Protein AF-A0A8C9Q6A0-F1 (afdb_monomer_lite)

Secondary structure (DSSP, 8-state):
----------------PPPPPHHHHHHHHHHHHHHHHHHT----HHHHHHHHHHHHH-----TT--GGGG--

Organism: Spermophilus dauricus (NCBI:txid99837)

Structure (mmCIF, N/CA/C/O backbone):
data_AF-A0A8C9Q6A0-F1
#
_entry.id   AF-A0A8C9Q6A0-F1
#
loop_
_atom_site.group_PDB
_atom_site.id
_atom_site.type_symbol
_atom_site.label_atom_id
_atom_site.label_alt_id
_atom_site.label_comp_id
_atom_site.label_asym_id
_atom_site.label_entity_id
_atom_site.label_seq_id
_atom_site.pdbx_PDB_ins_code
_atom_site.Cartn_x
_atom_site.Cartn_y
_atom_site.Cartn_z
_atom_site.occupancy
_atom_site.B_iso_or_equiv
_atom_site.auth_seq_id
_atom_site.auth_comp_id
_atom_site.auth_asym_id
_atom_site.auth_atom_id
_atom_site.pdbx_PDB_model_num
ATOM 1 N N . MET A 1 1 ? 27.716 -19.101 -56.306 1.00 38.84 1 MET A N 1
ATOM 2 C CA . MET A 1 1 ? 27.656 -17.970 -55.355 1.00 38.84 1 MET A CA 1
ATOM 3 C C . MET A 1 1 ? 26.516 -18.257 -54.389 1.00 38.84 1 MET A C 1
ATOM 5 O O . MET A 1 1 ? 25.367 -18.186 -54.798 1.00 38.84 1 MET A O 1
ATOM 9 N N . ALA A 1 2 ? 26.818 -18.732 -53.180 1.00 46.59 2 ALA A N 1
ATOM 10 C CA . ALA A 1 2 ? 25.794 -19.137 -52.217 1.00 46.59 2 ALA A CA 1
ATOM 11 C C . ALA A 1 2 ? 25.392 -17.930 -51.357 1.00 46.59 2 ALA A C 1
ATOM 13 O O . ALA A 1 2 ? 26.217 -17.384 -50.630 1.00 46.59 2 ALA A O 1
ATOM 14 N N . HIS A 1 3 ? 24.137 -17.497 -51.477 1.00 59.62 3 HIS A N 1
ATOM 15 C CA . HIS A 1 3 ? 23.568 -16.402 -50.697 1.00 59.62 3 HIS A CA 1
ATOM 16 C C . HIS A 1 3 ? 22.952 -16.977 -49.416 1.00 59.62 3 HIS A C 1
ATOM 18 O O . HIS A 1 3 ? 21.880 -17.579 -49.446 1.00 59.62 3 HIS A O 1
ATOM 24 N N . LEU A 1 4 ? 23.657 -16.843 -48.291 1.00 68.25 4 LEU A N 1
ATOM 25 C CA . LEU A 1 4 ? 23.154 -17.258 -46.984 1.00 68.25 4 LEU A CA 1
ATOM 26 C C . LEU A 1 4 ? 22.285 -16.135 -46.410 1.00 68.25 4 LEU A C 1
ATOM 28 O O . LEU A 1 4 ? 22.792 -15.151 -45.875 1.00 68.25 4 LEU A O 1
ATOM 32 N N . HIS A 1 5 ? 20.965 -16.290 -46.518 1.00 62.06 5 HIS A N 1
ATOM 33 C CA . HIS A 1 5 ? 20.002 -15.465 -45.791 1.00 62.06 5 HIS A CA 1
ATOM 34 C C . HIS A 1 5 ? 20.094 -15.800 -44.298 1.00 62.06 5 HIS A C 1
ATOM 36 O O . HIS A 1 5 ? 19.432 -16.708 -43.794 1.00 62.06 5 HIS A O 1
ATOM 42 N N . LEU A 1 6 ? 20.937 -15.067 -43.574 1.00 64.38 6 LEU A N 1
ATOM 43 C CA . LEU A 1 6 ? 20.901 -15.040 -42.117 1.00 64.38 6 LEU A CA 1
ATOM 44 C C . LEU A 1 6 ? 19.635 -14.285 -41.706 1.00 64.38 6 LEU A C 1
ATOM 46 O O . LEU A 1 6 ? 19.632 -13.064 -41.565 1.00 64.38 6 LEU A O 1
ATOM 50 N N . GLY A 1 7 ? 18.535 -15.025 -41.558 1.00 60.09 7 GLY A N 1
ATOM 51 C CA . GLY A 1 7 ? 17.318 -14.521 -40.939 1.00 60.09 7 GLY A CA 1
ATOM 52 C C . GLY A 1 7 ? 17.673 -13.917 -39.585 1.00 60.09 7 GLY A C 1
ATOM 53 O O . GLY A 1 7 ? 18.183 -14.611 -38.702 1.00 60.09 7 GLY A O 1
ATOM 54 N N . ALA A 1 8 ? 17.453 -12.610 -39.445 1.00 63.62 8 ALA A N 1
ATOM 55 C CA . ALA A 1 8 ? 17.685 -11.892 -38.207 1.00 63.62 8 ALA A CA 1
ATOM 56 C C . ALA A 1 8 ? 16.853 -12.555 -37.105 1.00 63.62 8 ALA A C 1
ATOM 58 O O . ALA A 1 8 ? 15.631 -12.403 -37.051 1.00 63.62 8 ALA A O 1
ATOM 59 N N . ARG A 1 9 ? 17.518 -13.320 -36.231 1.00 61.88 9 ARG A N 1
ATOM 60 C CA . ARG A 1 9 ? 16.917 -13.815 -34.997 1.00 61.88 9 ARG A CA 1
ATOM 61 C C . ARG A 1 9 ? 16.505 -12.588 -34.200 1.00 61.88 9 ARG A C 1
ATOM 63 O O . ARG A 1 9 ? 17.346 -11.947 -33.572 1.00 61.88 9 ARG A O 1
ATOM 70 N N . ARG A 1 10 ? 15.215 -12.243 -34.255 1.00 60.25 10 ARG A N 1
ATOM 71 C CA . ARG A 1 10 ? 14.602 -11.327 -33.299 1.00 60.25 10 ARG A CA 1
ATOM 72 C C . ARG A 1 10 ? 14.822 -11.960 -31.935 1.00 60.25 10 ARG A C 1
ATOM 74 O O . ARG A 1 10 ? 14.124 -12.895 -31.561 1.00 60.25 10 ARG A O 1
ATOM 81 N N . HIS A 1 11 ? 15.839 -11.484 -31.227 1.00 59.84 11 HIS A N 1
ATOM 82 C CA . HIS A 1 11 ? 15.911 -11.652 -29.790 1.00 59.84 11 HIS A CA 1
ATOM 83 C C . HIS A 1 11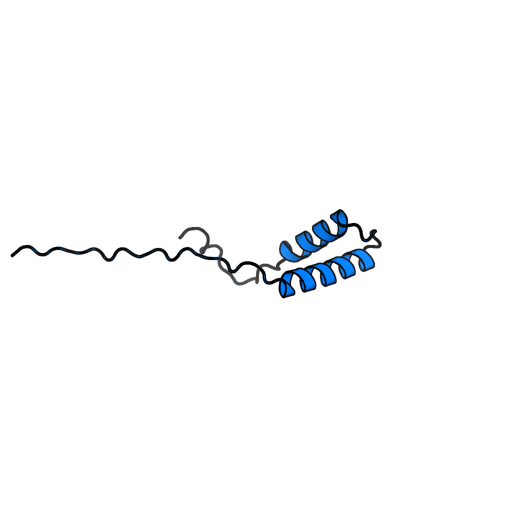 ? 14.626 -11.028 -29.251 1.00 59.84 11 HIS A C 1
ATOM 85 O O . HIS A 1 11 ? 14.510 -9.803 -29.185 1.00 59.84 11 HIS A O 1
ATOM 91 N N . GLN A 1 12 ? 13.634 -11.863 -28.937 1.00 62.84 12 GLN A N 1
ATOM 92 C CA . GLN A 1 12 ? 12.575 -11.477 -28.023 1.00 62.84 12 GLN A CA 1
ATOM 93 C C . GLN A 1 12 ? 13.294 -11.040 -26.752 1.00 62.84 12 GLN A C 1
ATOM 95 O O . GLN A 1 12 ? 13.842 -11.861 -26.017 1.00 62.84 12 GLN A O 1
ATOM 100 N N . ARG A 1 13 ? 13.383 -9.723 -26.543 1.00 62.62 13 ARG A N 1
ATOM 101 C CA . ARG A 1 13 ? 13.760 -9.195 -25.239 1.00 62.62 13 ARG A CA 1
ATOM 102 C C . ARG A 1 13 ? 12.735 -9.769 -24.267 1.00 62.62 13 ARG A C 1
ATOM 104 O O . ARG A 1 13 ? 11.542 -9.593 -24.523 1.00 62.62 13 ARG A O 1
ATOM 111 N N . PRO A 1 14 ? 13.162 -10.464 -23.201 1.00 63.06 14 PRO A N 1
ATOM 112 C CA . PRO A 1 14 ? 12.233 -10.873 -22.171 1.00 63.06 14 PRO A CA 1
ATOM 113 C C . PRO A 1 14 ? 11.517 -9.609 -21.716 1.00 63.06 14 PRO A C 1
ATOM 115 O O . PRO A 1 14 ? 12.162 -8.602 -21.406 1.00 63.06 14 PRO A O 1
ATOM 118 N N . ASN A 1 15 ? 10.192 -9.643 -21.771 1.00 60.06 15 ASN A N 1
ATOM 119 C CA . ASN A 1 15 ? 9.356 -8.554 -21.313 1.00 60.06 15 ASN A CA 1
ATOM 120 C C . ASN A 1 15 ? 9.463 -8.551 -19.781 1.00 60.06 15 ASN A C 1
ATOM 122 O O . ASN A 1 15 ? 8.635 -9.128 -19.083 1.00 60.06 15 ASN A O 1
ATOM 126 N N . PHE A 1 16 ? 10.561 -8.010 -19.250 1.00 62.47 16 PHE A N 1
ATOM 127 C CA . PHE A 1 16 ? 10.734 -7.818 -17.821 1.00 62.47 16 PHE A CA 1
ATOM 128 C C . PHE A 1 16 ? 9.765 -6.715 -17.423 1.00 62.47 16 PHE A C 1
ATOM 130 O O . PHE A 1 16 ? 10.093 -5.531 -17.498 1.00 62.47 16 PHE A O 1
ATOM 137 N N . SER A 1 17 ? 8.552 -7.101 -17.026 1.00 67.12 17 SER A N 1
ATOM 138 C CA . SER A 1 17 ? 7.709 -6.208 -16.246 1.00 67.12 17 SER A CA 1
ATOM 139 C C . SER A 1 17 ? 8.551 -5.781 -15.042 1.00 67.12 17 SER A C 1
ATOM 141 O O . SER A 1 17 ? 8.995 -6.659 -14.292 1.00 67.12 17 SER A O 1
ATOM 143 N N . PRO A 1 18 ? 8.854 -4.484 -14.883 1.00 78.88 18 PRO A N 1
ATOM 144 C CA . PRO A 1 18 ? 9.712 -4.043 -13.802 1.00 78.88 18 PRO A CA 1
ATOM 145 C C . PRO A 1 18 ? 9.087 -4.490 -12.483 1.00 78.88 18 PRO A C 1
AT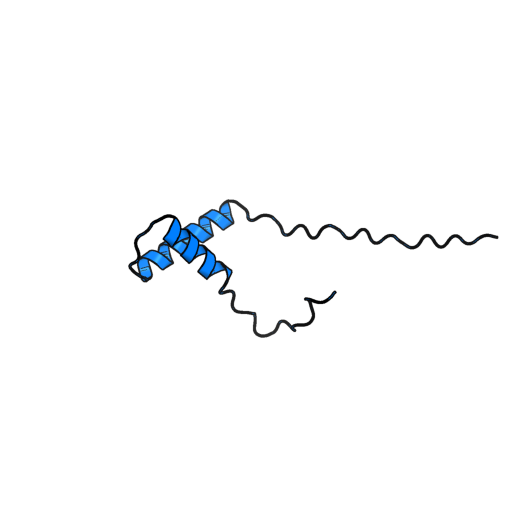OM 147 O O . PRO A 1 18 ? 7.898 -4.265 -12.245 1.00 78.88 18 PRO A O 1
ATOM 150 N N . LEU A 1 19 ? 9.883 -5.163 -11.648 1.00 84.31 19 LEU A N 1
ATOM 151 C CA . LEU A 1 19 ? 9.447 -5.528 -10.307 1.00 84.31 19 LEU A CA 1
ATOM 152 C C . LEU A 1 19 ? 9.005 -4.253 -9.578 1.00 84.31 19 LEU A C 1
ATOM 154 O O . LEU A 1 19 ? 9.666 -3.214 -9.714 1.00 84.31 19 LEU A O 1
ATOM 158 N N . PRO A 1 20 ? 7.904 -4.302 -8.811 1.00 86.50 20 PRO A N 1
ATOM 159 C CA . PRO A 1 20 ? 7.467 -3.142 -8.063 1.00 86.50 20 PRO A CA 1
ATOM 160 C C . PRO A 1 20 ? 8.565 -2.726 -7.085 1.00 86.50 20 PRO A C 1
ATOM 162 O O . PRO A 1 20 ? 9.146 -3.538 -6.365 1.00 86.50 20 PRO A O 1
ATOM 165 N N . THR A 1 21 ? 8.846 -1.431 -7.053 1.00 92.88 21 THR A N 1
ATOM 166 C CA . THR A 1 21 ? 9.793 -0.860 -6.097 1.00 92.88 21 THR A CA 1
ATOM 167 C C . THR A 1 21 ? 9.216 -0.916 -4.684 1.00 92.88 21 THR A C 1
ATOM 169 O O . THR A 1 21 ? 8.000 -0.832 -4.481 1.00 92.88 21 THR A O 1
ATOM 172 N N . TRP A 1 22 ? 10.085 -0.957 -3.671 1.00 93.69 22 TRP A N 1
ATOM 173 C CA . TRP A 1 22 ? 9.650 -0.894 -2.272 1.00 93.69 22 TRP A CA 1
ATOM 174 C C . TRP A 1 22 ? 8.805 0.355 -1.966 1.00 93.69 22 TRP A C 1
ATOM 176 O O . TRP A 1 22 ? 7.855 0.297 -1.186 1.00 93.69 22 TRP A O 1
ATOM 186 N N . GLY A 1 23 ? 9.101 1.481 -2.627 1.00 95.81 23 GLY A N 1
ATOM 187 C CA . GLY A 1 23 ? 8.310 2.707 -2.518 1.00 95.81 23 GLY A CA 1
ATOM 188 C C . GLY A 1 23 ? 6.874 2.542 -3.026 1.00 95.81 23 GLY A C 1
ATOM 189 O O . GLY A 1 23 ? 5.941 3.011 -2.373 1.00 95.81 23 GLY A O 1
ATOM 190 N N . GLN A 1 24 ? 6.677 1.834 -4.143 1.00 91.62 24 GLN A N 1
ATOM 191 C CA . GLN A 1 24 ? 5.343 1.531 -4.676 1.00 91.62 24 GLN A CA 1
ATOM 192 C C . GLN A 1 24 ? 4.557 0.616 -3.736 1.00 91.62 24 GLN A C 1
ATOM 194 O O . GLN A 1 24 ? 3.386 0.885 -3.476 1.00 91.62 24 GLN A O 1
ATOM 199 N N . ILE A 1 25 ? 5.209 -0.404 -3.171 1.00 93.25 25 ILE A N 1
ATOM 200 C CA . ILE A 1 25 ? 4.590 -1.310 -2.192 1.00 93.25 25 ILE A CA 1
ATOM 201 C C . ILE A 1 25 ? 4.168 -0.528 -0.944 1.00 93.25 25 ILE A C 1
ATOM 203 O O . ILE A 1 25 ? 3.009 -0.590 -0.545 1.00 93.25 25 ILE A O 1
ATOM 207 N N . LYS A 1 26 ? 5.067 0.286 -0.373 1.00 94.38 26 LYS A N 1
ATOM 208 C CA . LYS A 1 26 ? 4.773 1.103 0.815 1.00 94.38 26 LYS A CA 1
ATOM 209 C C . LYS A 1 26 ? 3.620 2.080 0.571 1.00 94.38 26 LYS A C 1
ATOM 211 O O . LYS A 1 26 ? 2.749 2.225 1.427 1.00 94.38 26 LYS A O 1
ATOM 216 N N . LYS A 1 27 ? 3.594 2.733 -0.596 1.00 94.06 27 LYS A N 1
ATOM 217 C CA . LYS A 1 27 ? 2.487 3.616 -0.987 1.00 94.06 27 LYS A CA 1
ATOM 218 C C . LYS A 1 27 ? 1.169 2.844 -1.054 1.00 94.06 27 LYS A C 1
ATOM 220 O O . LYS A 1 27 ? 0.180 3.299 -0.488 1.00 94.06 27 LYS A O 1
ATOM 225 N N . LEU A 1 28 ? 1.168 1.680 -1.703 1.00 94.81 28 LEU A N 1
ATOM 226 C CA . LEU A 1 28 ? -0.014 0.831 -1.834 1.00 94.81 28 LEU A CA 1
ATOM 227 C C . LEU A 1 28 ? -0.543 0.374 -0.469 1.00 94.81 28 LEU A C 1
ATOM 229 O O . LEU A 1 28 ? -1.747 0.428 -0.239 1.00 94.81 28 LEU A O 1
ATOM 233 N N . SER A 1 29 ? 0.339 -0.001 0.460 1.00 94.12 29 SER A N 1
ATOM 234 C CA . SER A 1 29 ? -0.052 -0.334 1.834 1.00 94.12 29 SER A CA 1
ATOM 235 C C . SER A 1 29 ? -0.681 0.859 2.560 1.00 94.12 29 SER A C 1
ATOM 237 O O . SER A 1 29 ? -1.704 0.701 3.219 1.00 94.12 29 SER A O 1
ATOM 239 N N . GLY A 1 30 ? -0.129 2.066 2.402 1.00 95.69 30 GLY A N 1
ATOM 240 C CA . GLY A 1 30 ? -0.713 3.280 2.980 1.00 95.69 30 GLY A CA 1
ATOM 241 C C . GLY A 1 30 ? -2.115 3.586 2.440 1.00 95.69 30 GLY A C 1
ATOM 242 O O . GLY A 1 30 ? -3.016 3.925 3.206 1.00 95.69 30 GLY A O 1
ATOM 243 N N . GLU A 1 31 ? -2.332 3.419 1.134 1.00 94.94 31 GLU A N 1
ATOM 244 C CA . GLU A 1 31 ? -3.664 3.560 0.531 1.00 94.94 31 GLU A CA 1
ATOM 245 C C . GLU A 1 31 ? -4.623 2.451 0.990 1.00 94.94 31 GLU A C 1
ATOM 247 O O . GLU A 1 31 ? -5.768 2.736 1.344 1.00 94.94 31 GLU A O 1
ATOM 252 N N . GLY A 1 32 ? -4.155 1.203 1.081 1.00 94.44 32 GLY A N 1
ATOM 253 C CA . GLY A 1 32 ? -4.937 0.085 1.614 1.00 94.44 32 GLY A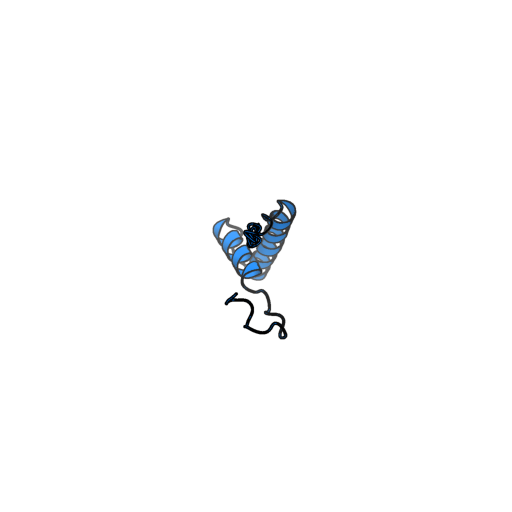 CA 1
ATOM 254 C C . GLY A 1 32 ? -5.404 0.340 3.049 1.00 94.44 32 GLY A C 1
ATOM 255 O O . GLY A 1 32 ? -6.567 0.115 3.377 1.00 94.44 32 GLY A O 1
ATOM 256 N N . GLN A 1 33 ? -4.545 0.914 3.892 1.00 94.69 33 GLN A N 1
ATOM 257 C CA . GLN A 1 33 ? -4.909 1.280 5.260 1.00 94.69 33 GLN A CA 1
ATOM 258 C C . GLN A 1 33 ? -5.996 2.364 5.303 1.00 94.69 33 GLN A C 1
ATOM 260 O O . GLN A 1 33 ? -6.932 2.260 6.097 1.00 94.69 33 GLN A O 1
ATOM 265 N N . LYS A 1 34 ? -5.936 3.373 4.421 1.00 95.19 34 LYS A N 1
ATOM 266 C CA . LYS A 1 34 ? -7.009 4.378 4.292 1.00 95.19 34 LYS A CA 1
ATOM 267 C C . LYS A 1 34 ? -8.336 3.738 3.880 1.00 95.19 34 LYS A C 1
ATOM 269 O O . LYS A 1 34 ? -9.385 4.139 4.380 1.00 95.19 34 LYS A O 1
ATOM 274 N N . VAL A 1 35 ? -8.308 2.739 2.995 1.00 93.81 35 VAL A N 1
ATOM 275 C CA . VAL A 1 35 ? -9.510 1.980 2.605 1.00 93.81 35 VAL A CA 1
ATOM 276 C C . VAL A 1 35 ? -10.103 1.244 3.808 1.00 93.81 35 VAL A C 1
ATOM 278 O O . VAL A 1 35 ? -11.318 1.295 4.010 1.00 93.81 35 VAL A O 1
ATOM 281 N N . LEU A 1 36 ? -9.273 0.622 4.649 1.00 94.75 36 LEU A N 1
ATOM 282 C CA . LEU A 1 36 ? -9.740 -0.050 5.868 1.00 94.75 36 LEU A CA 1
ATOM 283 C C . LEU A 1 36 ? -10.358 0.922 6.873 1.00 94.75 36 LEU A C 1
ATOM 285 O O . LEU A 1 36 ? -11.443 0.654 7.383 1.00 94.75 36 LEU A O 1
ATOM 289 N N . GLN A 1 37 ? -9.731 2.083 7.083 1.00 94.00 37 GLN A N 1
ATOM 290 C CA . GLN A 1 37 ? -10.283 3.138 7.941 1.00 94.00 37 GLN A CA 1
ATOM 291 C C . GLN A 1 37 ? -11.658 3.608 7.451 1.00 94.00 37 GLN A C 1
ATOM 293 O O . GLN A 1 37 ? -12.584 3.729 8.246 1.00 94.00 37 GLN A O 1
ATOM 29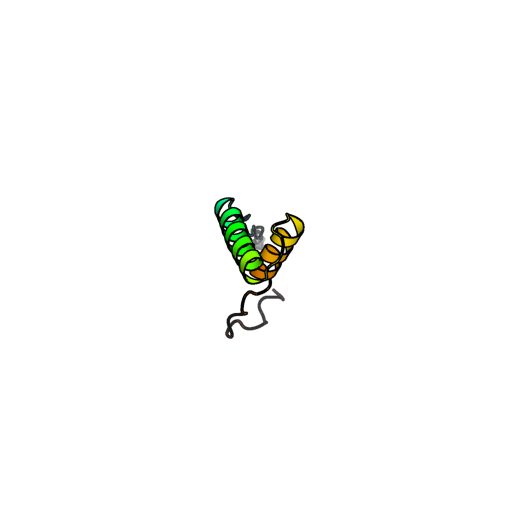8 N N . ARG A 1 38 ? -11.819 3.818 6.138 1.00 93.56 38 ARG A N 1
ATOM 299 C CA . ARG A 1 38 ? -13.099 4.237 5.537 1.00 93.56 38 ARG A CA 1
ATOM 300 C C . ARG A 1 38 ? -14.181 3.163 5.602 1.00 93.56 38 ARG A C 1
ATOM 302 O O . ARG A 1 38 ? -15.353 3.494 5.704 1.00 93.56 38 ARG A O 1
ATOM 309 N N . THR A 1 39 ? -13.798 1.892 5.513 1.00 90.75 39 THR A N 1
ATOM 310 C CA . THR A 1 39 ? -14.739 0.761 5.572 1.00 90.75 39 THR A CA 1
ATOM 311 C C . THR A 1 39 ? -15.040 0.301 6.998 1.00 90.75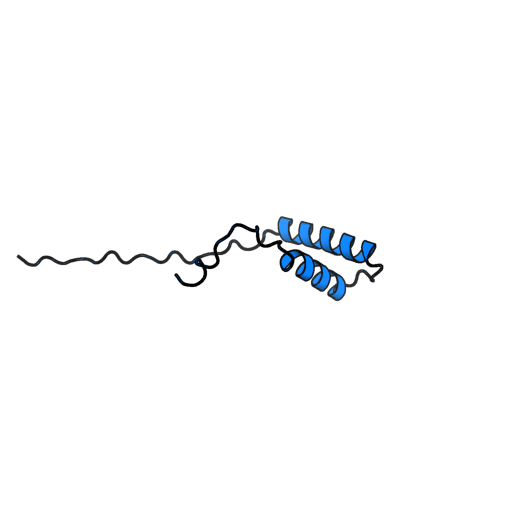 39 THR A C 1
ATOM 313 O O . THR A 1 39 ? -15.885 -0.572 7.177 1.00 90.75 39 THR A O 1
ATOM 316 N N . GLY A 1 40 ? -14.368 0.865 8.010 1.00 91.19 40 GLY A N 1
ATOM 317 C CA . GLY A 1 40 ? -14.531 0.477 9.414 1.00 91.19 40 GLY A CA 1
ATOM 318 C C . GLY A 1 40 ? -13.992 -0.921 9.739 1.00 91.19 40 GLY A C 1
ATOM 319 O O . GLY A 1 40 ? -14.339 -1.487 10.772 1.00 91.19 40 GLY A O 1
ATOM 320 N N . LYS A 1 41 ? -13.164 -1.502 8.860 1.00 90.12 41 LYS A N 1
ATOM 321 C CA . LYS A 1 41 ? -12.587 -2.840 9.047 1.00 90.12 41 LYS A CA 1
ATOM 322 C C . LYS A 1 41 ? -11.325 -2.783 9.9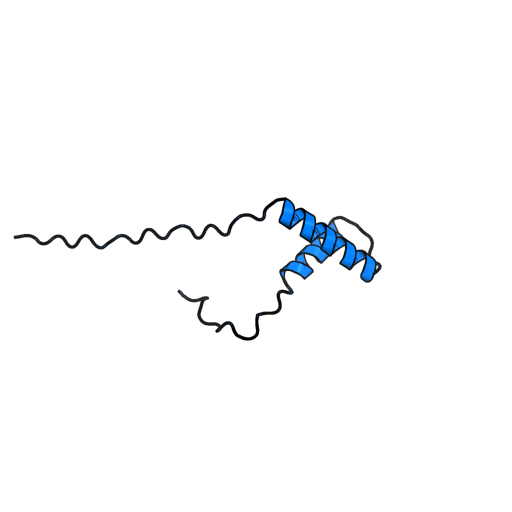04 1.00 90.12 41 LYS A C 1
ATOM 324 O O . LYS A 1 41 ? -10.578 -1.805 9.877 1.00 90.12 41 LYS A O 1
ATOM 329 N N . SER A 1 42 ? -11.055 -3.865 10.632 1.00 90.75 42 SER A N 1
ATOM 330 C CA . SER A 1 42 ? -9.833 -4.002 11.426 1.00 90.75 42 SER A CA 1
ATOM 331 C C . SER A 1 42 ? -8.588 -4.014 10.532 1.00 90.75 42 SER A C 1
ATOM 333 O O . SER A 1 42 ? -8.571 -4.622 9.459 1.00 90.75 42 SER A O 1
ATOM 335 N N . CYS A 1 43 ? -7.524 -3.351 10.990 1.00 91.00 43 CYS A N 1
ATOM 336 C CA . CYS A 1 43 ? -6.247 -3.265 10.283 1.00 91.00 43 CYS A CA 1
ATOM 337 C C . CYS A 1 43 ? -5.394 -4.526 10.508 1.00 91.00 43 CYS A C 1
ATOM 339 O O . CYS A 1 43 ? -4.322 -4.458 11.106 1.00 91.00 43 CYS A O 1
ATOM 341 N N . THR A 1 44 ? -5.887 -5.682 10.059 1.00 95.31 44 THR A N 1
ATOM 342 C CA . THR A 1 44 ? -5.123 -6.940 10.063 1.00 95.31 44 THR A CA 1
ATOM 343 C C . THR A 1 44 ? -4.344 -7.107 8.753 1.00 95.31 44 THR A C 1
ATOM 345 O O . THR A 1 44 ? -4.711 -6.492 7.744 1.00 95.31 44 THR A O 1
ATOM 348 N N . PRO A 1 45 ? -3.279 -7.929 8.727 1.00 93.88 45 PRO A N 1
ATOM 349 C CA . PRO A 1 45 ? -2.513 -8.193 7.509 1.00 93.88 45 PRO A CA 1
ATOM 350 C C . PRO A 1 45 ? -3.369 -8.715 6.348 1.00 93.88 45 PRO A C 1
ATOM 352 O O . PRO A 1 45 ? -3.180 -8.294 5.209 1.00 93.88 45 PRO A O 1
ATOM 355 N N . GLU A 1 46 ? -4.348 -9.575 6.628 1.00 96.00 46 GLU A N 1
ATOM 356 C CA . GLU A 1 46 ? -5.241 -10.171 5.627 1.00 96.00 46 GLU A CA 1
ATOM 357 C C . GLU A 1 46 ? -6.154 -9.109 5.014 1.00 96.00 46 GLU A C 1
ATOM 359 O O . GLU A 1 46 ? -6.284 -9.007 3.794 1.00 96.00 46 GLU A O 1
ATOM 364 N N . ASN A 1 47 ? -6.745 -8.263 5.860 1.00 94.19 47 ASN A N 1
ATOM 365 C CA . ASN A 1 47 ? -7.599 -7.167 5.419 1.00 94.19 47 ASN A CA 1
ATOM 366 C C . ASN A 1 47 ? -6.810 -6.134 4.613 1.00 94.19 47 ASN A C 1
ATOM 368 O O . ASN A 1 47 ? -7.304 -5.619 3.608 1.00 94.19 47 ASN A O 1
ATOM 372 N N . LEU A 1 48 ? -5.576 -5.846 5.030 1.00 95.31 48 LEU A N 1
ATOM 373 C CA . LEU A 1 48 ? -4.695 -4.925 4.324 1.00 95.31 48 LEU A CA 1
ATOM 374 C C . LEU A 1 48 ? -4.301 -5.482 2.958 1.00 95.31 48 LEU A C 1
ATOM 376 O O . LEU A 1 48 ? -4.380 -4.759 1.968 1.00 95.31 48 LEU A O 1
ATOM 380 N N . PHE A 1 49 ? -3.953 -6.766 2.885 1.00 94.31 49 PHE A N 1
ATOM 381 C CA . PHE A 1 49 ? -3.666 -7.444 1.627 1.00 94.31 49 PHE A CA 1
ATOM 382 C C . PHE A 1 49 ? -4.862 -7.386 0.669 1.00 94.31 49 PHE A C 1
ATOM 384 O O . PHE A 1 49 ? -4.709 -6.958 -0.472 1.00 94.31 49 PHE A O 1
ATOM 391 N N . LEU A 1 50 ? -6.070 -7.708 1.144 1.00 93.94 50 LEU A N 1
ATOM 392 C CA . LEU A 1 50 ? -7.293 -7.615 0.338 1.00 93.94 50 LEU A CA 1
ATOM 393 C C . LEU A 1 50 ? -7.563 -6.186 -0.154 1.00 93.94 50 LEU A C 1
ATOM 395 O O . LEU A 1 50 ? -7.929 -5.995 -1.314 1.00 93.94 50 LEU A O 1
ATOM 399 N N . ALA A 1 51 ? -7.351 -5.177 0.694 1.00 93.25 51 ALA A N 1
ATOM 400 C CA . ALA A 1 51 ? -7.487 -3.776 0.303 1.00 93.25 51 ALA A CA 1
ATOM 401 C C . ALA A 1 51 ? -6.457 -3.376 -0.768 1.00 93.25 51 ALA A C 1
ATOM 403 O O . ALA A 1 51 ? -6.806 -2.705 -1.738 1.00 93.25 51 ALA A O 1
ATOM 404 N N . MET A 1 52 ? -5.205 -3.826 -0.638 1.00 94.38 52 MET A N 1
ATOM 405 C CA . MET A 1 52 ? -4.160 -3.615 -1.645 1.00 94.38 52 MET A CA 1
ATOM 406 C C . MET A 1 52 ? -4.508 -4.303 -2.973 1.00 94.38 52 MET A C 1
ATOM 408 O O . MET A 1 52 ? -4.346 -3.693 -4.028 1.00 94.38 52 MET A O 1
ATOM 412 N N . CYS A 1 53 ? -5.039 -5.529 -2.941 1.00 92.88 53 CYS A N 1
ATOM 413 C CA . CYS A 1 53 ? -5.519 -6.228 -4.135 1.00 92.88 53 CYS A CA 1
ATOM 414 C C . CYS A 1 53 ? -6.647 -5.458 -4.824 1.00 92.88 53 CYS A C 1
ATOM 416 O O . CYS A 1 53 ? -6.578 -5.254 -6.031 1.00 92.88 53 CYS A O 1
ATOM 418 N N . ALA A 1 54 ? -7.638 -4.979 -4.068 1.00 91.81 54 ALA A N 1
ATOM 419 C CA . ALA A 1 54 ? -8.739 -4.187 -4.614 1.00 91.81 54 ALA A CA 1
ATOM 420 C C . ALA A 1 54 ? -8.246 -2.907 -5.314 1.00 91.81 54 ALA A C 1
ATOM 422 O O . ALA A 1 54 ? -8.755 -2.541 -6.368 1.00 91.81 54 ALA A O 1
ATOM 423 N N . LEU A 1 55 ? -7.219 -2.247 -4.773 1.00 90.19 55 LEU A N 1
ATOM 424 C CA . LEU A 1 55 ? -6.623 -1.057 -5.392 1.00 90.19 55 LEU A CA 1
ATOM 425 C C . LEU A 1 55 ? -5.883 -1.356 -6.705 1.00 90.19 55 LEU A C 1
ATOM 427 O O . LEU A 1 55 ? -5.815 -0.490 -7.572 1.00 90.19 55 LEU A O 1
ATOM 431 N N . LEU A 1 56 ? -5.316 -2.556 -6.856 1.00 89.69 56 LEU A N 1
ATOM 432 C CA . LEU A 1 56 ? -4.608 -2.963 -8.074 1.00 89.69 56 LEU A CA 1
ATOM 433 C C . LEU A 1 56 ? -5.560 -3.467 -9.164 1.00 89.69 56 LEU A C 1
ATOM 435 O O . LEU A 1 56 ? -5.326 -3.221 -10.347 1.00 89.69 56 LEU A O 1
ATOM 439 N N . THR A 1 57 ? -6.622 -4.177 -8.778 1.00 84.94 57 THR A N 1
ATOM 440 C CA . THR A 1 57 ? -7.574 -4.780 -9.721 1.00 84.94 57 THR A CA 1
ATOM 441 C C . THR A 1 57 ? -8.617 -3.789 -10.220 1.00 84.94 57 THR A C 1
ATOM 443 O O . THR A 1 57 ? -9.080 -3.919 -11.350 1.00 84.94 57 THR A O 1
ATOM 446 N N . VAL A 1 58 ? -8.943 -2.758 -9.435 1.00 68.25 58 VAL A N 1
ATOM 447 C CA . VAL A 1 58 ? -9.804 -1.646 -9.862 1.00 68.25 58 VAL A CA 1
ATOM 448 C C . VAL A 1 58 ? -8.946 -0.570 -10.532 1.00 68.25 58 VAL A C 1
ATOM 450 O O . VAL A 1 58 ? -8.903 0.587 -10.121 1.00 68.25 58 VAL A O 1
ATOM 453 N N . THR A 1 59 ? -8.219 -0.944 -11.581 1.00 54.66 59 THR A N 1
ATOM 454 C CA . THR A 1 59 ? -7.772 0.049 -12.559 1.00 54.66 59 THR A CA 1
ATOM 455 C C . THR A 1 59 ? -8.975 0.354 -13.448 1.00 54.66 59 THR A C 1
ATOM 457 O O . THR A 1 59 ? -9.495 -0.566 -14.082 1.00 54.66 59 THR A O 1
ATOM 460 N N . PRO A 1 60 ? -9.481 1.603 -13.508 1.00 53.59 60 PRO A N 1
ATOM 461 C CA . PRO A 1 60 ? -10.409 1.950 -14.569 1.00 53.59 60 PRO A CA 1
ATOM 462 C C . PRO A 1 60 ? -9.670 1.685 -15.877 1.00 53.59 60 PRO A C 1
ATOM 464 O O . PRO A 1 60 ? -8.643 2.310 -16.146 1.00 53.59 60 PRO A O 1
ATOM 467 N N . ILE A 1 61 ? -10.157 0.716 -16.653 1.00 55.59 61 ILE A N 1
ATOM 468 C CA . ILE A 1 61 ? -9.759 0.542 -18.047 1.00 55.59 61 ILE A CA 1
ATOM 469 C C . ILE A 1 61 ? -9.899 1.939 -18.662 1.00 55.59 61 ILE A C 1
ATOM 471 O O . ILE A 1 61 ? -11.013 2.477 -18.639 1.00 55.59 61 ILE A O 1
ATOM 475 N N . PRO A 1 62 ? -8.815 2.586 -19.131 1.00 46.75 62 PRO A N 1
ATOM 476 C CA . PRO A 1 62 ? -8.977 3.839 -19.837 1.00 46.75 62 PRO A CA 1
ATOM 477 C C . PRO A 1 62 ? -9.889 3.514 -21.012 1.00 46.75 62 PRO A C 1
ATOM 479 O O . PRO A 1 62 ? -9.603 2.595 -21.779 1.00 46.75 62 PRO A O 1
ATOM 482 N N . LEU A 1 63 ? -11.020 4.214 -21.089 1.00 54.19 63 LEU A N 1
ATOM 483 C CA . LEU A 1 63 ? -12.139 3.988 -22.008 1.00 54.19 63 LEU A CA 1
ATOM 484 C C . LEU A 1 63 ? -11.762 4.320 -23.474 1.00 54.19 63 LEU A C 1
ATOM 486 O O . LEU A 1 63 ? -12.504 4.975 -24.194 1.00 54.19 63 LEU A O 1
ATOM 490 N N . GLY A 1 64 ? -10.562 3.914 -23.892 1.00 54.94 64 GLY A N 1
ATOM 491 C CA . GLY A 1 64 ? -9.903 4.219 -25.153 1.00 54.94 64 GLY A CA 1
ATOM 492 C C . GLY A 1 64 ? -8.747 3.273 -25.517 1.00 54.94 64 GLY A C 1
ATOM 493 O O . GLY A 1 64 ? -8.099 3.510 -26.531 1.00 54.94 64 GLY A O 1
ATOM 494 N N . SER A 1 65 ? -8.463 2.205 -24.756 1.00 45.50 65 SER A N 1
ATOM 495 C CA . SER A 1 65 ? -7.519 1.168 -25.208 1.00 45.50 65 SER A CA 1
ATOM 496 C C . SER A 1 65 ? -8.251 0.075 -26.005 1.00 45.50 65 SER A C 1
ATOM 498 O O . SER A 1 65 ? -9.110 -0.599 -25.430 1.00 45.50 65 SER A O 1
ATOM 500 N N . PRO A 1 66 ? -7.939 -0.135 -27.299 1.00 44.09 66 PRO A N 1
ATOM 501 C CA . PRO A 1 66 ? -8.564 -1.191 -28.084 1.00 44.09 66 PRO A CA 1
ATOM 502 C C . PRO A 1 66 ? -8.152 -2.589 -27.573 1.00 44.09 66 PRO A C 1
ATOM 504 O O . PRO A 1 66 ? -6.998 -2.782 -27.185 1.00 44.09 66 PRO A O 1
ATOM 507 N N . PRO A 1 67 ? -9.053 -3.589 -27.621 1.00 52.81 67 PRO A N 1
ATOM 508 C CA . PRO A 1 67 ? -8.849 -4.934 -27.059 1.00 52.81 67 PRO A CA 1
ATOM 509 C C . PRO A 1 67 ? -7.793 -5.796 -27.784 1.00 52.81 67 PRO A C 1
ATOM 511 O O . PRO A 1 67 ? -7.597 -6.956 -27.436 1.00 52.81 67 PRO A O 1
ATOM 514 N N . PHE A 1 68 ? -7.098 -5.264 -28.792 1.00 51.78 68 PHE A N 1
ATOM 515 C CA . PHE A 1 68 ? -6.312 -6.065 -29.737 1.00 51.78 68 PHE A CA 1
ATOM 516 C C . PHE A 1 68 ? -4.857 -6.341 -29.333 1.00 51.78 68 PHE A C 1
ATOM 518 O O . PHE A 1 68 ? -4.160 -7.038 -30.062 1.00 51.78 68 PHE A O 1
ATOM 525 N N . VAL A 1 69 ? -4.373 -5.854 -28.186 1.00 56.00 69 VAL A N 1
ATOM 526 C CA . VAL A 1 69 ? -2.957 -6.050 -27.795 1.00 56.00 69 VAL A CA 1
ATOM 527 C C . VAL A 1 69 ? -2.718 -7.347 -26.998 1.00 56.00 69 VAL A C 1
ATOM 529 O O . VAL A 1 69 ? -1.603 -7.602 -26.562 1.00 56.00 69 VAL A O 1
ATOM 532 N N . LEU A 1 70 ? -3.734 -8.200 -26.819 1.00 54.34 70 LEU A N 1
ATOM 533 C CA . LEU A 1 70 ? -3.600 -9.482 -26.104 1.00 54.34 70 LEU A CA 1
ATOM 534 C C . LEU A 1 70 ? -3.378 -10.708 -27.015 1.00 54.34 70 LEU A C 1
ATOM 536 O O . LEU A 1 70 ? -3.457 -11.833 -26.534 1.00 54.34 70 LEU A O 1
ATOM 540 N N . LEU A 1 71 ? -3.087 -10.523 -28.310 1.00 42.50 71 LEU A N 1
ATOM 541 C CA . LEU A 1 71 ? -2.933 -11.636 -29.266 1.00 42.50 71 LEU A CA 1
ATOM 542 C C . LEU A 1 71 ? -1.764 -11.468 -30.262 1.00 42.50 71 LEU A C 1
ATOM 544 O O . LEU A 1 71 ? -1.869 -11.890 -31.413 1.00 42.50 71 LEU A O 1
ATOM 548 N N . GLY A 1 72 ? -0.651 -10.862 -29.828 1.00 42.06 72 GLY A N 1
ATOM 549 C CA . GLY A 1 72 ? 0.575 -10.708 -30.628 1.00 42.06 72 GLY A CA 1
ATOM 550 C C . GLY A 1 72 ? 1.827 -11.200 -29.919 1.00 42.06 72 GLY A C 1
ATOM 551 O O . GLY A 1 72 ? 2.045 -10.753 -28.772 1.00 42.06 72 GLY A O 1
#

Radius of gyration: 21.69 Å; chains: 1; bounding box: 42×24×67 Å

pLDDT: mean 76.39, std 18.94, range [38.84, 96.0]

Sequence (72 aa):
MAHLHLGARRHQRPNFSPLPTWGQIKKLSGEGQKVLQRTGKSCTPENLFLAMCALLTVTPIPLGSPPFVLLG

Foldseek 3Di:
DDDDPPDPPPPPPPPPPDDDDPVNVVVLLVQLVVVCVVVVHDPDPVSSVVSSVVVVVPDPPPPPDDPPPPPD